Protein AF-A0A5K0WK21-F1 (afdb_monomer_lite)

Radius of gyration: 9.21 Å; chains: 1; bounding box: 18×28×18 Å

InterPro domains:
  IPR013083 Zinc finger, RING/FYVE/PHD-type [G3DSA:3.30.40.10] (1-43)
  IPR013956 E3 ubiquitin ligase Bre1 [PTHR23163] (1-43)
  IPR017907 Zinc finger, RING-type, conserved site [PS00518] (6-15)
  IPR018957 Zinc finger, C3HC4 RING-type [PF00097] (3-29)

Sequence (43 aa):
VVITKCNHLFCSLCIQRNLEIRHRKCPGCGTAFGQNDVRTIHI

pLDDT: mean 90.55, std 5.07, range [67.56, 94.25]

Secondary structure (DSSP, 8-state):
-EETTTTEE--HHHHHHHHHTT--B-TTT--B--GGGEEPPP-

Foldseek 3Di:
DAQQVVRDDDDPVVVVVCVVVVVQADPPPRDGGHPVRDDDDDD

Structure (mmCIF, N/CA/C/O backbone):
data_AF-A0A5K0WK21-F1
#
_entry.id   AF-A0A5K0WK21-F1
#
loop_
_atom_site.group_PDB
_atom_site.id
_atom_site.type_symbol
_atom_site.label_atom_id
_atom_site.label_alt_id
_atom_site.label_comp_id
_atom_site.label_asym_id
_atom_site.label_entity_id
_atom_site.label_seq_id
_atom_site.pdbx_PDB_ins_code
_atom_site.Cartn_x
_atom_site.Cartn_y
_atom_site.Cartn_z
_atom_site.occupancy
_atom_site.B_iso_or_equiv
_atom_site.auth_seq_id
_atom_site.auth_comp_id
_atom_site.auth_asym_id
_atom_site.auth_atom_id
_atom_site.pdbx_PDB_model_num
ATOM 1 N N . VAL A 1 1 ? -0.447 -11.762 -0.904 1.00 90.12 1 VAL A N 1
ATOM 2 C CA . VAL A 1 1 ? -1.380 -10.736 -1.425 1.00 90.12 1 VAL A CA 1
ATOM 3 C C . VAL A 1 1 ? -0.803 -10.173 -2.703 1.00 90.12 1 VAL A C 1
ATOM 5 O O . VAL A 1 1 ? 0.379 -9.852 -2.725 1.00 90.12 1 VAL A O 1
ATOM 8 N N . VAL A 1 2 ? -1.603 -10.111 -3.759 1.00 92.06 2 VAL A N 1
ATOM 9 C CA . VAL A 1 2 ? -1.191 -9.586 -5.061 1.00 92.06 2 VAL A CA 1
ATOM 10 C C . VAL A 1 2 ? -1.801 -8.208 -5.280 1.00 92.06 2 VAL A C 1
ATOM 12 O O . VAL A 1 2 ? -2.981 -7.994 -4.995 1.00 92.06 2 VAL A O 1
ATOM 15 N N . ILE A 1 3 ? -0.987 -7.278 -5.778 1.00 93.56 3 ILE A N 1
ATOM 16 C CA . ILE A 1 3 ? -1.474 -5.999 -6.294 1.00 93.56 3 ILE A CA 1
ATOM 17 C C . ILE A 1 3 ? -1.829 -6.203 -7.768 1.00 93.56 3 ILE A C 1
ATOM 19 O O . ILE A 1 3 ? -0.934 -6.395 -8.586 1.00 93.56 3 ILE A O 1
ATOM 23 N N . THR A 1 4 ? -3.104 -6.131 -8.137 1.00 92.50 4 THR A N 1
ATOM 24 C CA . THR A 1 4 ? -3.586 -6.406 -9.507 1.00 92.50 4 THR A CA 1
ATOM 25 C C . THR A 1 4 ? -3.089 -5.401 -10.548 1.00 92.50 4 THR A C 1
ATOM 27 O O . THR A 1 4 ? -3.046 -5.711 -11.733 1.00 92.50 4 THR A O 1
ATOM 30 N N . LYS A 1 5 ? -2.683 -4.197 -10.125 1.00 92.25 5 LYS A N 1
ATOM 31 C CA . LYS A 1 5 ? -2.164 -3.144 -11.016 1.00 92.25 5 LYS A CA 1
ATOM 32 C C . LYS A 1 5 ? -0.766 -3.414 -11.559 1.00 92.25 5 LYS A C 1
ATOM 34 O O . LYS A 1 5 ? -0.445 -2.958 -12.649 1.00 92.25 5 LYS A O 1
ATOM 39 N N . CYS A 1 6 ? 0.068 -4.105 -10.793 1.00 93.81 6 CYS A N 1
ATOM 40 C CA . CYS A 1 6 ? 1.464 -4.362 -11.153 1.00 93.81 6 CYS A CA 1
ATOM 41 C C . CYS A 1 6 ? 1.859 -5.835 -11.002 1.00 93.81 6 CYS A C 1
ATOM 43 O O . CYS A 1 6 ? 3.021 -6.169 -11.186 1.00 93.81 6 CYS A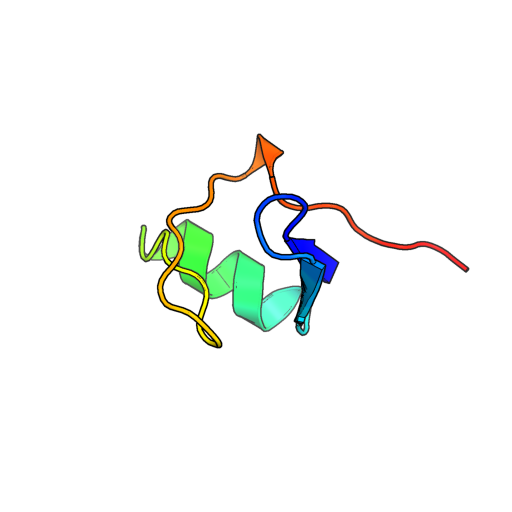 O 1
ATOM 45 N N . ASN A 1 7 ? 0.910 -6.698 -10.629 1.00 91.44 7 ASN A N 1
ATOM 46 C CA . ASN A 1 7 ? 1.074 -8.136 -10.411 1.00 91.44 7 ASN A CA 1
ATOM 47 C C . ASN A 1 7 ? 2.220 -8.515 -9.459 1.00 91.44 7 ASN A C 1
ATOM 49 O O . ASN A 1 7 ? 2.750 -9.619 -9.515 1.00 91.44 7 ASN A O 1
ATOM 53 N N . HIS A 1 8 ? 2.576 -7.614 -8.542 1.00 93.44 8 HIS A N 1
ATOM 54 C CA . HIS A 1 8 ? 3.594 -7.879 -7.534 1.00 93.44 8 HIS A CA 1
ATOM 55 C C . HIS A 1 8 ? 2.977 -8.571 -6.317 1.00 93.44 8 HIS A C 1
ATOM 57 O O . HIS A 1 8 ? 1.907 -8.178 -5.833 1.00 93.44 8 HIS A O 1
ATOM 63 N N . LEU A 1 9 ? 3.671 -9.598 -5.826 1.00 92.31 9 LEU A N 1
ATOM 64 C CA . LEU A 1 9 ? 3.288 -10.371 -4.652 1.00 92.31 9 LEU A CA 1
ATOM 65 C C . LEU A 1 9 ? 3.989 -9.838 -3.403 1.00 92.31 9 LEU A C 1
ATOM 67 O O . LEU A 1 9 ? 5.205 -9.684 -3.372 1.00 92.31 9 LEU A O 1
ATOM 71 N N . PHE A 1 10 ? 3.212 -9.627 -2.347 1.00 91.75 10 PHE A N 1
ATOM 72 C CA . PHE A 1 10 ? 3.708 -9.198 -1.045 1.00 91.75 10 PHE A CA 1
ATOM 73 C C . PHE A 1 10 ? 2.969 -9.911 0.089 1.00 91.75 10 PHE A C 1
ATOM 75 O O . PHE A 1 10 ? 1.905 -10.516 -0.103 1.00 91.75 10 PHE A O 1
ATOM 82 N N . CYS A 1 11 ? 3.512 -9.805 1.300 1.00 91.75 11 CYS A N 1
ATOM 83 C CA . CYS A 1 11 ? 2.852 -10.297 2.501 1.00 91.75 11 CYS A CA 1
ATOM 84 C C . CYS A 1 11 ? 1.588 -9.469 2.819 1.00 91.75 11 CYS A C 1
ATOM 86 O O . CYS A 1 11 ? 1.539 -8.266 2.545 1.00 91.75 11 CYS A O 1
ATOM 88 N N . SER A 1 12 ? 0.548 -10.094 3.381 1.00 89.81 12 SER A N 1
ATOM 89 C CA . SER A 1 12 ? -0.711 -9.404 3.719 1.00 89.81 12 SER A CA 1
ATOM 90 C C . SER A 1 12 ? -0.492 -8.287 4.736 1.00 89.81 12 SER A C 1
ATOM 92 O O . SER A 1 12 ? -0.925 -7.163 4.497 1.00 89.81 12 SER A O 1
ATOM 94 N N . LEU A 1 13 ? 0.266 -8.564 5.802 1.00 92.31 13 LEU A N 1
ATOM 95 C CA . LEU A 1 13 ? 0.663 -7.581 6.816 1.00 92.31 13 LEU A CA 1
ATOM 96 C C . LEU A 1 13 ? 1.376 -6.367 6.205 1.00 92.31 13 LEU A C 1
ATOM 98 O O . LEU A 1 13 ? 1.104 -5.229 6.577 1.00 92.31 13 LEU A O 1
ATOM 10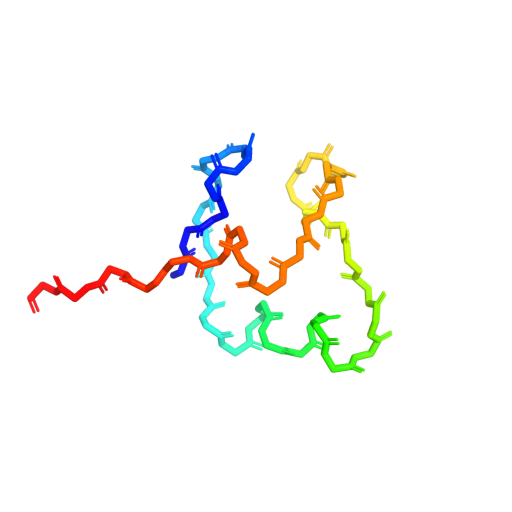2 N N . CYS A 1 14 ? 2.260 -6.604 5.235 1.00 92.06 14 CYS A N 1
ATOM 103 C CA . CYS A 1 14 ? 3.054 -5.577 4.570 1.00 92.06 14 CYS A CA 1
ATOM 104 C C . CYS A 1 14 ? 2.141 -4.589 3.836 1.00 92.06 14 CYS A C 1
ATOM 106 O O . CYS A 1 14 ? 2.257 -3.374 4.001 1.00 92.06 14 CYS A O 1
ATOM 108 N N . ILE A 1 15 ? 1.210 -5.113 3.036 1.00 92.38 15 ILE A N 1
ATOM 109 C CA . ILE A 1 15 ? 0.272 -4.294 2.264 1.00 92.38 15 ILE A CA 1
ATOM 110 C C . ILE A 1 15 ? -0.761 -3.630 3.171 1.00 92.38 15 ILE A C 1
ATOM 112 O O . ILE A 1 15 ? -1.071 -2.458 2.975 1.00 92.38 15 ILE A O 1
ATOM 116 N N . GLN A 1 16 ? -1.247 -4.329 4.194 1.00 91.75 16 GLN A N 1
ATOM 117 C CA . GLN A 1 16 ? -2.215 -3.783 5.140 1.00 91.75 16 GLN A CA 1
ATOM 118 C C . GLN A 1 16 ? -1.633 -2.603 5.929 1.00 91.75 16 GLN A C 1
ATOM 120 O O . GLN A 1 16 ? -2.269 -1.552 5.986 1.00 91.75 16 GLN A O 1
ATOM 125 N N . ARG A 1 17 ? -0.384 -2.712 6.407 1.00 93.44 17 ARG A N 1
ATOM 126 C CA . ARG A 1 17 ? 0.338 -1.590 7.028 1.00 93.44 17 ARG A CA 1
ATOM 127 C C . ARG A 1 17 ? 0.463 -0.404 6.072 1.00 93.44 17 ARG A C 1
ATOM 129 O O . ARG A 1 17 ? 0.176 0.717 6.467 1.00 93.44 17 ARG A O 1
ATOM 136 N N . ASN A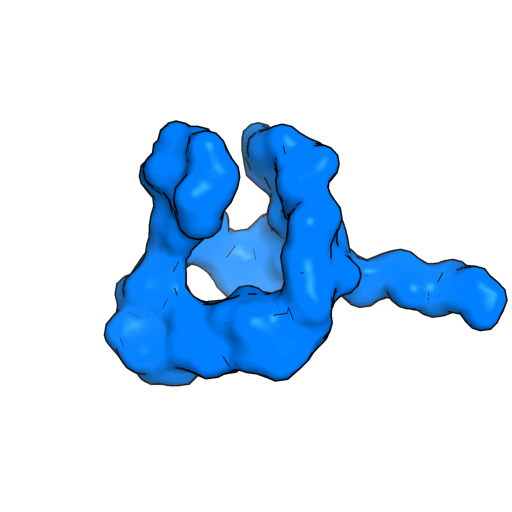 1 18 ? 0.850 -0.642 4.815 1.00 91.81 18 ASN A N 1
ATOM 137 C CA . ASN A 1 18 ? 0.948 0.420 3.805 1.00 91.81 18 ASN A CA 1
ATOM 138 C C . ASN A 1 18 ? -0.404 1.118 3.576 1.00 91.81 18 ASN A C 1
ATOM 140 O O . ASN A 1 18 ? -0.452 2.341 3.461 1.00 91.81 18 ASN A O 1
ATOM 144 N N . LEU A 1 19 ? -1.508 0.368 3.546 1.00 89.94 19 LEU A N 1
ATOM 145 C CA . LEU A 1 19 ? -2.852 0.935 3.415 1.00 89.94 19 LEU A CA 1
ATOM 146 C C . LEU A 1 19 ? -3.255 1.779 4.637 1.00 89.94 19 LEU A C 1
ATOM 148 O O . LEU A 1 19 ? -3.865 2.835 4.447 1.00 89.94 19 LEU A O 1
ATOM 152 N N . GLU A 1 20 ? -2.898 1.341 5.849 1.00 93.12 20 GLU A N 1
ATOM 153 C CA . GLU A 1 20 ? -3.179 2.029 7.119 1.00 93.12 20 GLU A CA 1
ATOM 154 C C . GLU A 1 20 ? -2.491 3.396 7.189 1.00 93.12 20 GLU A C 1
ATOM 156 O O . GLU A 1 20 ? -3.156 4.418 7.359 1.00 93.12 20 GLU A O 1
ATOM 161 N N . ILE A 1 21 ? -1.183 3.445 6.915 1.00 93.69 21 ILE A N 1
ATOM 162 C CA . ILE A 1 21 ? -0.411 4.700 6.885 1.00 93.69 21 ILE A CA 1
ATOM 163 C C . ILE A 1 21 ? -0.645 5.526 5.607 1.00 93.69 21 ILE A C 1
ATOM 165 O O . ILE A 1 21 ? 0.086 6.475 5.332 1.00 93.69 21 ILE A O 1
ATOM 169 N N . ARG A 1 22 ? -1.641 5.155 4.786 1.00 89.00 22 ARG A N 1
ATOM 170 C CA . ARG A 1 22 ? -1.971 5.780 3.490 1.00 89.00 22 ARG A CA 1
ATOM 171 C C . ARG A 1 22 ? -0.820 5.782 2.471 1.00 89.00 22 ARG A C 1
ATOM 173 O O . ARG A 1 22 ? -0.868 6.522 1.488 1.00 89.00 22 ARG A O 1
ATOM 180 N N . HIS A 1 23 ? 0.166 4.905 2.628 1.00 90.62 23 HIS A N 1
ATOM 181 C CA . HIS A 1 23 ? 1.281 4.733 1.703 1.00 90.62 23 HIS A CA 1
ATOM 182 C C . HIS A 1 23 ? 0.881 3.832 0.522 1.00 90.62 23 HIS A C 1
ATOM 184 O O . HIS A 1 23 ? 1.243 2.665 0.397 1.00 90.62 23 HIS A O 1
ATOM 190 N N . ARG A 1 24 ? 0.057 4.402 -0.358 1.00 89.56 24 ARG A N 1
ATOM 191 C CA . ARG A 1 24 ? -0.619 3.737 -1.483 1.00 89.56 24 ARG A CA 1
ATOM 192 C C . ARG A 1 24 ? 0.262 3.591 -2.728 1.00 89.56 24 ARG A C 1
ATOM 194 O O . ARG A 1 24 ? -0.173 3.913 -3.832 1.00 89.56 24 ARG A O 1
ATOM 201 N N . LYS A 1 25 ? 1.511 3.152 -2.565 1.00 93.19 25 LYS A N 1
ATOM 202 C CA . LYS A 1 25 ? 2.454 2.915 -3.672 1.00 93.19 25 LYS A CA 1
ATOM 203 C C . LYS A 1 25 ? 3.118 1.557 -3.531 1.00 93.19 25 LYS A C 1
ATOM 205 O O . LYS A 1 25 ? 3.561 1.189 -2.447 1.00 93.19 25 LYS A O 1
ATOM 210 N N . CYS A 1 26 ? 3.172 0.813 -4.629 1.00 93.19 26 CYS A N 1
ATOM 211 C CA . CYS A 1 26 ? 3.753 -0.516 -4.674 1.00 93.19 26 CYS A CA 1
ATOM 212 C C . CYS A 1 26 ? 5.233 -0.453 -4.252 1.00 93.19 26 CYS A C 1
ATOM 214 O O . CYS A 1 26 ? 5.983 0.305 -4.869 1.00 93.19 26 CYS A O 1
ATOM 216 N N . PRO A 1 27 ? 5.679 -1.262 -3.275 1.00 91.31 27 PRO A N 1
ATOM 217 C CA . PRO A 1 27 ? 7.075 -1.273 -2.832 1.00 91.31 27 PRO A CA 1
ATOM 218 C C . PRO A 1 27 ? 8.078 -1.680 -3.920 1.00 91.31 27 PRO A C 1
ATOM 220 O O . PRO A 1 27 ? 9.230 -1.272 -3.863 1.00 91.31 27 PRO A O 1
ATOM 223 N N . GLY A 1 28 ? 7.654 -2.486 -4.900 1.00 89.94 28 GLY A N 1
ATOM 224 C CA . GLY A 1 28 ? 8.539 -3.001 -5.951 1.00 89.94 28 GLY A CA 1
ATOM 225 C C . GLY A 1 28 ? 8.715 -2.063 -7.145 1.00 89.94 28 GLY A C 1
ATOM 226 O O . GLY A 1 28 ? 9.778 -2.035 -7.749 1.00 89.94 28 GLY A O 1
ATOM 227 N N . CYS A 1 29 ? 7.685 -1.287 -7.498 1.00 94.25 29 CYS A N 1
ATOM 228 C CA . CYS A 1 29 ? 7.681 -0.503 -8.741 1.00 94.25 29 CYS A CA 1
ATOM 229 C C . CYS A 1 29 ? 7.108 0.914 -8.611 1.00 94.25 29 CYS A C 1
ATOM 231 O O . CYS A 1 29 ? 7.014 1.631 -9.602 1.00 94.25 29 CYS A O 1
ATOM 233 N N . GLY A 1 30 ? 6.667 1.328 -7.421 1.00 91.19 30 GLY A N 1
ATOM 234 C CA . GLY A 1 30 ? 6.122 2.668 -7.177 1.00 91.19 30 GLY A CA 1
ATOM 235 C C . GLY A 1 30 ? 4.715 2.924 -7.734 1.00 91.19 30 GLY A C 1
ATOM 236 O O . GLY A 1 30 ? 4.163 3.998 -7.494 1.00 91.19 30 GLY A O 1
ATOM 237 N N . THR A 1 31 ? 4.102 1.958 -8.429 1.00 93.62 31 THR A N 1
ATOM 238 C CA . THR A 1 31 ? 2.736 2.073 -8.965 1.00 93.62 31 THR A CA 1
ATOM 239 C C . THR A 1 31 ? 1.735 2.353 -7.850 1.00 93.62 31 THR A C 1
ATOM 241 O O . THR A 1 31 ? 1.708 1.645 -6.842 1.00 93.62 31 THR A O 1
ATOM 244 N N . ALA A 1 32 ? 0.895 3.372 -8.028 1.00 92.81 32 ALA A N 1
ATOM 245 C CA . ALA A 1 32 ? -0.160 3.669 -7.072 1.00 92.81 32 ALA A CA 1
ATOM 246 C C . ALA A 1 32 ? -1.181 2.520 -7.011 1.00 92.81 32 ALA A C 1
ATOM 248 O O . ALA A 1 32 ? -1.587 1.997 -8.049 1.00 92.81 32 ALA A O 1
ATOM 249 N N . PHE A 1 33 ? -1.599 2.134 -5.806 1.00 93.81 33 PHE A N 1
ATOM 250 C CA . PHE A 1 33 ? -2.593 1.077 -5.609 1.00 93.81 33 PHE A CA 1
ATOM 251 C C . PHE A 1 33 ? -3.558 1.422 -4.471 1.00 93.81 33 PHE A C 1
ATOM 253 O O . PHE A 1 33 ? -3.180 2.053 -3.481 1.00 93.81 33 PHE A O 1
ATOM 260 N N . GLY A 1 34 ? -4.816 1.013 -4.604 1.00 90.94 34 GLY A N 1
ATOM 261 C CA . GLY A 1 34 ? -5.838 1.131 -3.569 1.00 90.94 34 GLY A CA 1
ATOM 262 C C . GLY A 1 34 ? -6.203 -0.215 -2.954 1.00 90.94 34 GLY A C 1
ATOM 263 O O . GLY A 1 34 ? -5.743 -1.263 -3.385 1.00 90.94 34 GLY A O 1
ATOM 264 N N . GLN A 1 35 ? -7.095 -0.197 -1.963 1.00 89.88 35 GLN A N 1
ATOM 265 C CA . GLN A 1 35 ? -7.606 -1.418 -1.328 1.00 89.88 35 GLN A CA 1
ATOM 266 C C . GLN A 1 35 ? -8.342 -2.336 -2.328 1.00 89.88 35 GLN A C 1
ATOM 268 O O . GLN A 1 35 ? -8.269 -3.551 -2.204 1.00 89.88 35 GLN A O 1
ATOM 273 N N . ASN A 1 36 ? -8.968 -1.764 -3.366 1.00 91.31 36 ASN A N 1
ATOM 274 C CA . ASN A 1 36 ? -9.613 -2.514 -4.453 1.00 91.31 36 ASN A CA 1
ATOM 275 C C . ASN A 1 36 ? -8.622 -3.267 -5.353 1.00 91.31 36 ASN A C 1
ATOM 277 O O . ASN A 1 36 ? -8.981 -4.263 -5.976 1.00 91.31 36 ASN A O 1
ATOM 281 N N . ASP A 1 37 ? -7.375 -2.800 -5.423 1.00 91.25 37 ASP A N 1
ATOM 282 C CA . ASP A 1 37 ? -6.328 -3.401 -6.252 1.00 91.25 37 ASP A CA 1
ATOM 283 C C . ASP A 1 37 ? -5.571 -4.507 -5.505 1.00 91.25 37 ASP A C 1
ATOM 285 O O . ASP A 1 37 ? -4.595 -5.052 -6.013 1.00 91.25 37 ASP A O 1
ATOM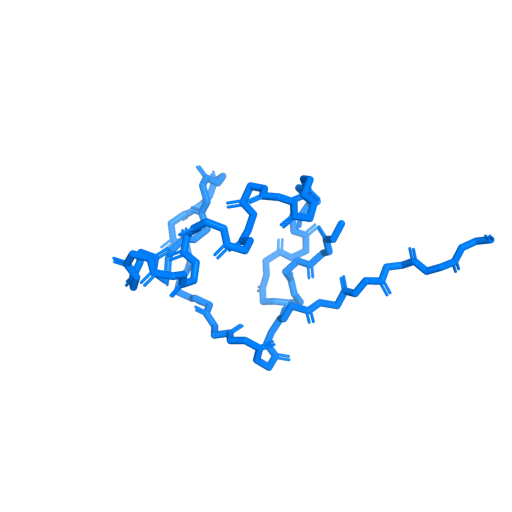 289 N N . VAL A 1 38 ? -5.991 -4.829 -4.282 1.00 91.88 38 VAL A N 1
ATOM 290 C CA . VAL A 1 38 ? -5.334 -5.782 -3.395 1.00 91.88 38 VAL A CA 1
ATOM 291 C C . VAL A 1 38 ? -6.179 -7.048 -3.331 1.00 91.88 38 VAL A C 1
ATOM 293 O O . VAL A 1 38 ? -7.297 -7.040 -2.822 1.00 91.88 38 VAL A O 1
ATOM 296 N N . ARG A 1 39 ? -5.647 -8.156 -3.848 1.00 90.94 39 ARG A N 1
ATOM 297 C CA . ARG A 1 39 ? -6.312 -9.468 -3.835 1.00 90.94 39 ARG A CA 1
ATOM 298 C C . ARG A 1 39 ? -5.519 -10.449 -2.977 1.00 90.94 39 ARG A C 1
ATOM 300 O O . ARG A 1 39 ? -4.296 -10.562 -3.097 1.00 90.94 39 ARG A O 1
ATOM 307 N N . THR A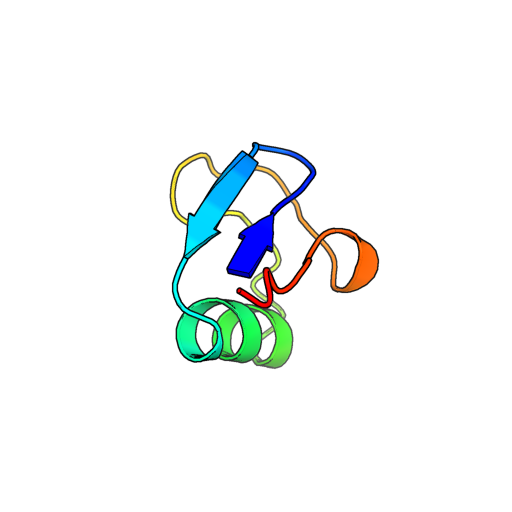 1 40 ? -6.208 -11.194 -2.125 1.00 88.62 40 THR A N 1
ATOM 308 C CA . THR A 1 40 ? -5.616 -12.326 -1.404 1.00 88.62 40 THR A CA 1
ATOM 309 C C . THR A 1 40 ? -5.791 -13.581 -2.249 1.00 88.62 40 THR A C 1
ATOM 311 O O . THR A 1 40 ? -6.886 -13.847 -2.731 1.00 88.62 40 THR A O 1
ATOM 314 N N . ILE A 1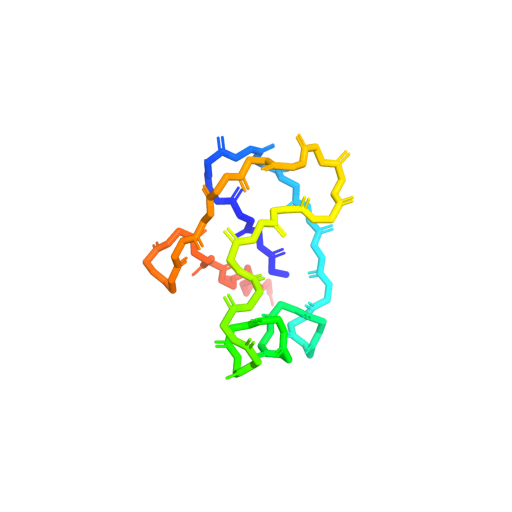 41 ? -4.707 -14.327 -2.455 1.00 81.44 41 ILE A N 1
ATOM 315 C CA . ILE A 1 41 ? -4.766 -15.655 -3.066 1.00 81.44 41 ILE A CA 1
ATOM 316 C C . ILE A 1 41 ? -5.031 -16.636 -1.922 1.00 81.44 41 ILE A C 1
ATOM 318 O O . ILE A 1 41 ? -4.232 -16.685 -0.987 1.00 81.44 41 ILE A O 1
ATOM 322 N N . HIS A 1 42 ? -6.149 -17.358 -1.974 1.00 71.88 42 HIS A N 1
ATOM 323 C CA . HIS A 1 42 ? -6.385 -18.536 -1.140 1.00 71.88 42 HIS A CA 1
ATOM 324 C C . HIS A 1 42 ? -6.046 -19.769 -1.975 1.00 71.88 42 HIS A C 1
ATOM 326 O O . HIS A 1 42 ? -6.491 -19.859 -3.121 1.00 71.88 42 HIS A O 1
ATOM 332 N N . ILE A 1 43 ? -5.227 -20.657 -1.415 1.00 67.56 43 ILE A N 1
ATOM 333 C CA . ILE A 1 43 ? -4.883 -21.964 -1.978 1.00 67.56 43 ILE A CA 1
ATOM 334 C C . ILE A 1 43 ? -5.368 -23.055 -1.034 1.00 67.56 43 ILE A C 1
ATOM 336 O O . ILE A 1 43 ? -5.339 -22.793 0.192 1.00 67.56 43 ILE A O 1
#

Organism: NCBI:txid210225